Protein AF-A0A2X2TC55-F1 (afdb_monomer_lite)

Foldseek 3Di:
DVVLQVVCCVVLVWGKDKAAQPWDKDFDDPQLADDDPDPVNDCVGNVDPDGIDTDRHQEMEMETDADEPVSLVLCAPPHPCVVVVVCSVCVVPPDRHYYWYKYWYWCVPLDADDPPVDDPQRNHDPDDDPDTDIDIGIHDRDPPPDD

Radius of gyration: 19.9 Å; chains: 1; bounding box: 46×41×57 Å

InterPro domains:
  IPR010732 Type VI secretion, TssG-like [PF06996] (2-127)
  IPR010732 Type VI secretion, TssG-like [PTHR35564] (4-128)

Sequence (147 aa):
MVNLERWLSQRFGVAATIVPFTGGWRAVEKEEHCRLSNPNQTLATAPMIGSARLEVHSHFDVILGPMSPEISRQFTPSGKTREAVWSCIRDYVGPVVDFSVSLVISSANLAPRSLGMAALGLDLCLGHNNGSHLHQVRLPAPVLSSG

Organism: NCBI:txid158822

Structure (mmCIF, N/CA/C/O backbone):
data_AF-A0A2X2TC55-F1
#
_entry.id   AF-A0A2X2TC55-F1
#
loop_
_atom_site.group_PDB
_atom_site.id
_atom_site.type_symbol
_atom_site.label_atom_id
_atom_site.label_alt_id
_atom_site.label_comp_id
_atom_site.label_asym_id
_atom_site.label_entity_id
_atom_site.label_seq_id
_atom_site.pdbx_PDB_ins_code
_atom_site.Cartn_x
_atom_site.Cartn_y
_atom_site.Cartn_z
_atom_site.occupancy
_atom_site.B_iso_or_equiv
_atom_site.auth_seq_id
_atom_site.auth_comp_id
_atom_site.auth_asym_id
_atom_site.auth_atom_id
_atom_site.pdbx_PDB_model_num
ATOM 1 N N . MET A 1 1 ? -12.203 -2.183 -7.816 1.00 62.28 1 MET A N 1
ATOM 2 C CA . MET A 1 1 ? -12.275 -0.732 -8.111 1.00 62.28 1 MET A CA 1
ATOM 3 C C . MET A 1 1 ? -11.685 -0.476 -9.498 1.00 62.28 1 MET A C 1
ATOM 5 O O . MET A 1 1 ? -10.574 0.019 -9.613 1.00 62.28 1 MET A O 1
ATOM 9 N N . VAL A 1 2 ? -12.422 -0.809 -10.562 1.00 76.31 2 VAL A N 1
ATOM 10 C CA . VAL A 1 2 ? -11.880 -0.817 -11.941 1.00 76.31 2 VAL A CA 1
ATOM 11 C C . VAL A 1 2 ? -11.508 0.589 -12.443 1.00 76.31 2 VAL A C 1
ATOM 13 O O . VAL A 1 2 ? -10.619 0.746 -13.276 1.00 76.31 2 VAL A O 1
ATOM 16 N N . ASN A 1 3 ? -12.158 1.633 -11.918 1.00 90.94 3 ASN A N 1
ATOM 17 C CA . ASN A 1 3 ? -11.925 3.009 -12.361 1.00 90.94 3 ASN A CA 1
ATOM 18 C C . ASN A 1 3 ? -10.564 3.558 -11.911 1.00 90.94 3 ASN A C 1
ATOM 20 O O . ASN A 1 3 ? -9.863 4.150 -12.727 1.00 90.94 3 ASN A O 1
ATOM 24 N N . LEU A 1 4 ? -10.173 3.334 -10.650 1.00 91.94 4 LEU A N 1
ATOM 25 C CA . LEU A 1 4 ? -8.878 3.794 -10.139 1.00 91.94 4 LEU A CA 1
ATOM 26 C C . LEU A 1 4 ? -7.721 3.043 -10.816 1.00 91.94 4 LEU A C 1
ATOM 28 O O . LEU A 1 4 ? -6.758 3.674 -11.235 1.00 91.94 4 LEU A O 1
ATOM 32 N N . GLU A 1 5 ? -7.851 1.728 -11.015 1.00 94.56 5 GLU A N 1
ATOM 33 C CA . GLU A 1 5 ? -6.869 0.924 -11.764 1.00 94.56 5 GLU A CA 1
ATOM 34 C C . GLU A 1 5 ? -6.652 1.470 -13.177 1.00 94.56 5 GLU A C 1
ATOM 36 O O . GLU A 1 5 ? -5.526 1.784 -13.556 1.00 94.56 5 GLU A O 1
ATOM 41 N N . ARG A 1 6 ? -7.734 1.666 -13.945 1.00 94.06 6 ARG A N 1
ATOM 42 C CA . ARG A 1 6 ? -7.641 2.199 -15.313 1.00 94.06 6 ARG A CA 1
ATOM 43 C C . ARG A 1 6 ? -7.026 3.590 -15.349 1.00 94.06 6 ARG A C 1
ATOM 45 O O . ARG A 1 6 ? -6.189 3.853 -16.209 1.00 94.06 6 ARG A O 1
ATOM 52 N N . TRP A 1 7 ? -7.430 4.468 -14.436 1.00 94.00 7 TRP A N 1
ATOM 53 C CA . TRP A 1 7 ? -6.918 5.831 -14.384 1.00 94.00 7 TRP A CA 1
ATOM 54 C C . TRP A 1 7 ? -5.419 5.867 -14.073 1.00 94.00 7 TRP A C 1
ATOM 56 O O . TRP A 1 7 ? -4.663 6.519 -14.793 1.00 94.00 7 TRP A O 1
ATOM 66 N N . LEU A 1 8 ? -4.969 5.106 -13.069 1.00 93.88 8 LEU A N 1
ATOM 67 C CA . LEU A 1 8 ? -3.546 4.977 -12.748 1.00 93.88 8 LEU A CA 1
ATOM 68 C C . LEU A 1 8 ? -2.768 4.390 -13.928 1.00 93.88 8 LEU A C 1
ATOM 70 O O . LEU A 1 8 ? -1.711 4.911 -14.286 1.00 93.88 8 LEU A O 1
ATOM 74 N N . SER A 1 9 ? -3.312 3.361 -14.582 1.00 94.31 9 SER A N 1
ATOM 75 C CA . SER A 1 9 ? -2.658 2.758 -15.739 1.00 94.31 9 SER A CA 1
ATOM 76 C C . SER A 1 9 ? -2.499 3.711 -16.913 1.00 94.31 9 SER A C 1
ATOM 78 O O . SER A 1 9 ? -1.429 3.765 -17.515 1.00 94.31 9 SER A O 1
ATOM 80 N N . GLN A 1 10 ? -3.523 4.506 -17.215 1.00 93.44 10 GLN A N 1
ATOM 81 C CA . GLN A 1 10 ? -3.450 5.521 -18.265 1.00 93.44 10 GLN A CA 1
ATOM 82 C C . GLN A 1 10 ? -2.482 6.651 -17.904 1.00 93.44 10 GLN A C 1
ATOM 84 O O . GLN A 1 10 ? -1.741 7.126 -18.761 1.00 93.44 10 GLN A O 1
ATOM 89 N N . ARG A 1 11 ? -2.466 7.077 -16.637 1.00 92.00 11 ARG A N 1
ATOM 90 C CA . ARG A 1 11 ? -1.653 8.205 -16.173 1.00 92.00 11 ARG A CA 1
ATOM 91 C C . ARG A 1 11 ? -0.158 7.895 -16.149 1.00 92.00 11 ARG A C 1
ATOM 93 O O . ARG A 1 11 ? 0.636 8.774 -16.478 1.00 92.00 11 ARG A O 1
ATOM 100 N N . PHE A 1 12 ? 0.212 6.683 -15.741 1.00 90.81 12 PHE A N 1
ATOM 101 C CA . PHE A 1 12 ? 1.606 6.285 -15.523 1.00 90.81 12 PHE A CA 1
ATOM 102 C C . PHE A 1 12 ? 2.152 5.322 -16.585 1.00 90.81 12 PHE A C 1
ATOM 104 O O . PHE A 1 12 ? 3.331 4.983 -16.542 1.00 90.81 12 PHE A O 1
ATOM 111 N N . GLY A 1 13 ? 1.320 4.881 -17.535 1.00 91.75 13 GLY A N 1
ATOM 112 C CA . GLY A 1 13 ? 1.736 3.997 -18.628 1.00 91.75 13 GLY A CA 1
ATOM 113 C C . GLY A 1 13 ? 2.145 2.589 -18.179 1.00 91.75 13 GLY A C 1
ATOM 114 O O . GLY A 1 13 ? 2.833 1.892 -18.920 1.00 91.75 13 GLY A O 1
ATOM 115 N N . VAL A 1 14 ? 1.748 2.170 -16.973 1.00 93.31 14 VAL A N 1
ATOM 116 C CA . VAL A 1 14 ? 2.050 0.853 -16.390 1.00 93.31 14 VAL A CA 1
ATOM 117 C C . VAL A 1 14 ? 0.773 0.189 -15.887 1.00 93.31 14 VAL A C 1
ATOM 119 O O . VAL A 1 14 ? -0.156 0.866 -15.453 1.00 93.31 14 VAL A O 1
ATOM 122 N N .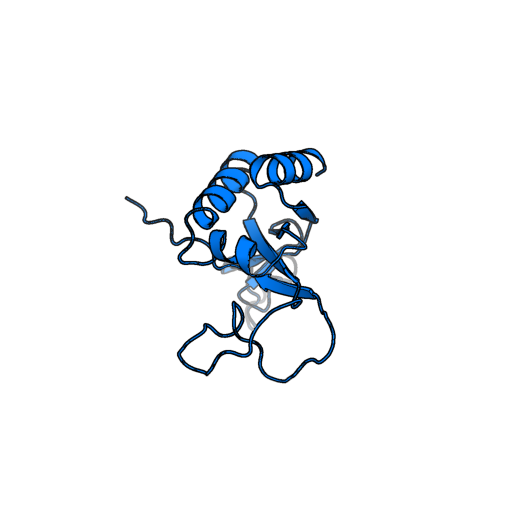 ALA A 1 15 ? 0.698 -1.140 -15.921 1.00 94.06 15 ALA A N 1
ATOM 123 C CA . ALA A 1 15 ? -0.452 -1.841 -15.355 1.00 94.06 15 ALA A CA 1
ATOM 124 C C . ALA A 1 15 ? -0.577 -1.538 -13.850 1.00 94.06 15 ALA A C 1
ATOM 126 O O . ALA A 1 15 ? 0.424 -1.473 -13.140 1.00 94.06 15 ALA A O 1
ATOM 127 N N . ALA A 1 16 ? -1.802 -1.303 -13.384 1.00 95.88 16 ALA A N 1
ATOM 128 C CA . ALA A 1 16 ? -2.115 -0.998 -11.997 1.00 95.88 16 ALA A CA 1
ATOM 129 C C . ALA A 1 16 ? -3.181 -1.978 -11.507 1.00 95.88 16 ALA A C 1
ATOM 131 O O . ALA A 1 16 ? -4.192 -2.185 -12.173 1.00 95.88 16 ALA A O 1
ATOM 132 N N . THR A 1 17 ? -2.941 -2.582 -10.349 1.00 96.25 17 THR A N 1
ATOM 133 C CA . THR A 1 17 ? -3.852 -3.525 -9.693 1.00 96.25 17 THR A CA 1
ATOM 134 C C . THR A 1 17 ? -4.108 -3.053 -8.272 1.00 96.25 17 THR A C 1
ATOM 136 O O . THR A 1 17 ? -3.169 -2.687 -7.566 1.00 96.25 17 THR A O 1
ATOM 139 N N . ILE A 1 18 ? -5.366 -3.063 -7.843 1.00 95.19 18 ILE A N 1
ATOM 140 C CA . ILE A 1 18 ? -5.760 -2.727 -6.478 1.00 95.19 18 ILE A CA 1
ATOM 141 C C . ILE A 1 18 ? -6.127 -4.007 -5.747 1.00 95.19 18 ILE A C 1
ATOM 143 O O . ILE A 1 18 ? -7.039 -4.729 -6.147 1.00 95.19 18 ILE A O 1
ATOM 147 N N . VAL A 1 19 ? -5.457 -4.247 -4.626 1.00 94.75 19 VAL A N 1
ATOM 148 C CA . VAL A 1 19 ? -5.796 -5.317 -3.693 1.00 94.75 19 VAL A CA 1
ATOM 149 C C . VAL A 1 19 ? -6.570 -4.689 -2.535 1.00 94.75 19 VAL A C 1
ATOM 151 O O . VAL A 1 19 ? -5.969 -4.013 -1.698 1.00 94.75 19 VAL A O 1
ATOM 154 N N . PRO A 1 20 ? -7.906 -4.830 -2.494 1.00 92.88 20 PRO A N 1
ATOM 155 C CA . PRO A 1 20 ? -8.703 -4.271 -1.414 1.00 92.88 20 PRO A CA 1
ATOM 156 C C . PRO A 1 20 ? -8.502 -5.066 -0.119 1.00 92.88 20 PRO A C 1
ATOM 158 O O . PRO A 1 20 ? -8.145 -6.242 -0.150 1.00 92.88 20 PRO A O 1
ATOM 161 N N . PHE A 1 21 ? -8.830 -4.434 1.008 1.00 89.81 21 PHE A N 1
ATOM 162 C CA . PHE A 1 21 ? -8.963 -5.091 2.310 1.00 89.81 21 PHE A CA 1
ATOM 163 C C . PHE A 1 21 ? -7.680 -5.750 2.836 1.00 89.81 21 PHE A C 1
ATOM 165 O O . PHE A 1 21 ? -7.722 -6.819 3.445 1.00 89.81 21 PHE A O 1
ATOM 172 N N . THR A 1 22 ? -6.530 -5.113 2.616 1.00 91.81 22 THR A N 1
ATOM 173 C CA . THR A 1 22 ? -5.228 -5.647 3.051 1.00 91.81 22 THR A CA 1
ATOM 174 C C . THR A 1 22 ? -4.977 -5.483 4.548 1.00 91.81 22 THR A C 1
ATOM 176 O O . THR A 1 22 ? -4.060 -6.099 5.087 1.00 91.81 22 THR A O 1
ATOM 179 N N . GLY A 1 23 ? -5.836 -4.730 5.239 1.00 89.94 23 GLY A N 1
ATOM 180 C CA . GLY A 1 23 ? -5.776 -4.536 6.679 1.00 89.94 23 GLY A CA 1
ATOM 181 C C . GLY A 1 23 ? -4.739 -3.496 7.101 1.00 89.94 23 GLY A C 1
ATOM 182 O O . GLY A 1 23 ? -3.580 -3.528 6.696 1.00 89.94 23 GLY A O 1
ATOM 183 N N . GLY A 1 24 ? -5.168 -2.563 7.944 1.00 89.00 24 GLY A N 1
ATOM 184 C CA . GLY A 1 24 ? -4.317 -1.540 8.546 1.00 89.00 24 GLY A CA 1
ATOM 185 C C . GLY A 1 24 ? -4.244 -1.723 10.054 1.00 89.00 24 GLY A C 1
ATOM 186 O O . GLY A 1 24 ? -5.251 -2.009 10.704 1.00 89.00 24 GLY A O 1
ATOM 187 N N . TRP A 1 25 ? -3.048 -1.563 10.617 1.00 90.44 25 TRP A N 1
ATOM 188 C CA . TRP A 1 25 ? -2.882 -1.511 12.065 1.00 90.44 25 TRP A CA 1
ATOM 189 C C . TRP A 1 25 ? -3.403 -0.176 12.588 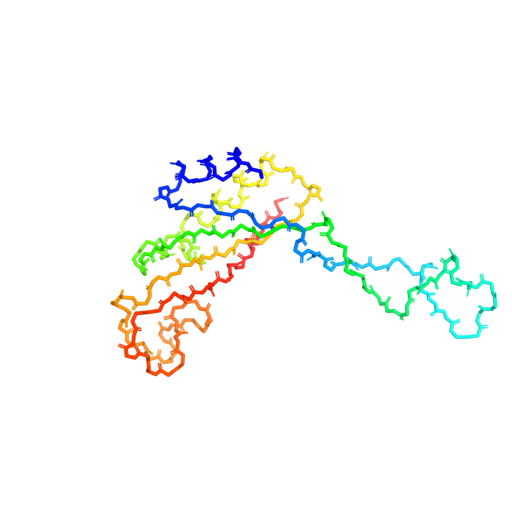1.00 90.44 25 TRP A C 1
ATOM 191 O O . TRP A 1 25 ? -2.967 0.888 12.143 1.00 90.44 25 TRP A O 1
ATOM 201 N N . ARG A 1 26 ? -4.328 -0.234 13.543 1.00 90.12 26 ARG A N 1
ATOM 202 C CA . ARG A 1 26 ? -4.879 0.927 14.240 1.00 90.12 26 ARG A CA 1
ATOM 203 C C . ARG A 1 26 ? -4.571 0.849 15.713 1.00 90.12 26 ARG A C 1
ATOM 205 O O . ARG A 1 26 ? -4.654 -0.230 16.296 1.00 90.12 26 ARG A O 1
ATOM 212 N N . ALA A 1 27 ? -4.224 1.993 16.289 1.00 91.88 27 ALA A N 1
ATOM 213 C CA . ALA A 1 27 ? -4.150 2.122 17.731 1.00 91.88 27 ALA A CA 1
ATOM 214 C C . ALA A 1 27 ? -5.541 1.886 18.325 1.00 91.88 27 ALA A C 1
ATOM 216 O O . ALA A 1 27 ? -6.550 2.266 17.732 1.00 91.88 27 ALA A O 1
ATOM 217 N N . VAL A 1 28 ? -5.566 1.221 19.468 1.00 91.94 28 VAL A N 1
ATOM 218 C CA . VAL A 1 28 ? -6.778 0.982 20.244 1.00 91.94 28 VAL A CA 1
ATOM 219 C C . VAL A 1 28 ? -6.844 2.024 21.355 1.00 91.94 28 VAL A C 1
ATOM 221 O O . VAL A 1 28 ? -5.813 2.370 21.942 1.00 91.94 28 VAL A O 1
ATOM 224 N N . GLU A 1 29 ? -8.042 2.534 21.633 1.00 90.06 29 GLU A N 1
ATOM 225 C CA . GLU A 1 29 ? -8.236 3.496 22.714 1.00 90.06 29 GLU A CA 1
ATOM 226 C C . GLU A 1 29 ? -8.033 2.828 24.078 1.00 90.06 29 GLU A C 1
ATOM 228 O O . GLU A 1 29 ? -8.298 1.639 24.282 1.00 90.06 29 GLU A O 1
ATOM 233 N N . LYS A 1 30 ? -7.549 3.592 25.060 1.00 87.50 30 LYS A N 1
ATOM 234 C CA . LYS A 1 30 ? -7.158 3.028 26.365 1.00 87.50 30 LYS A CA 1
ATOM 235 C C . LYS A 1 30 ? -8.327 2.395 27.115 1.00 87.50 30 LYS A C 1
ATOM 237 O O . LYS A 1 30 ? -8.105 1.520 27.955 1.00 87.50 30 LYS A O 1
ATOM 242 N N . GLU A 1 31 ? -9.537 2.855 26.841 1.00 87.12 31 GLU A N 1
ATOM 243 C CA . GLU A 1 31 ? -10.792 2.398 27.425 1.00 87.12 31 GLU A CA 1
ATOM 244 C C . GLU A 1 31 ? -11.155 0.989 26.937 1.00 87.12 31 GLU A C 1
ATOM 246 O O . GLU A 1 31 ? -11.724 0.208 27.701 1.00 87.12 31 GLU A O 1
ATOM 251 N N . GLU A 1 32 ? -10.744 0.641 25.715 1.00 87.12 32 GLU A N 1
ATOM 252 C CA . GLU A 1 32 ? -10.979 -0.662 25.086 1.00 87.12 32 GLU A CA 1
ATOM 253 C C . GLU A 1 32 ? -9.932 -1.718 25.498 1.00 87.12 32 GLU A C 1
ATOM 255 O O . GLU A 1 32 ? -10.074 -2.901 25.171 1.00 87.12 32 GLU A O 1
ATOM 260 N N . HIS A 1 33 ? -8.886 -1.318 26.235 1.00 89.56 33 HIS A N 1
ATOM 261 C CA . HIS A 1 33 ? -7.859 -2.228 26.741 1.00 89.56 33 HIS A CA 1
ATOM 262 C C . HIS A 1 33 ? -8.351 -3.039 27.944 1.00 89.56 33 HIS A C 1
ATOM 264 O O . HIS A 1 33 ? -8.678 -2.490 29.002 1.00 89.56 33 HIS A O 1
ATOM 270 N N . CYS A 1 34 ? -8.299 -4.361 27.814 1.00 86.88 34 CYS A N 1
ATOM 271 C CA . CYS A 1 34 ? -8.542 -5.307 28.891 1.00 86.88 34 CYS A CA 1
ATOM 272 C C . CYS A 1 34 ? -7.468 -5.155 29.976 1.00 86.88 34 CYS A C 1
ATOM 274 O O . CYS A 1 34 ? -6.269 -5.253 29.700 1.00 86.88 34 CYS A O 1
ATOM 276 N N . ARG A 1 35 ? -7.880 -4.971 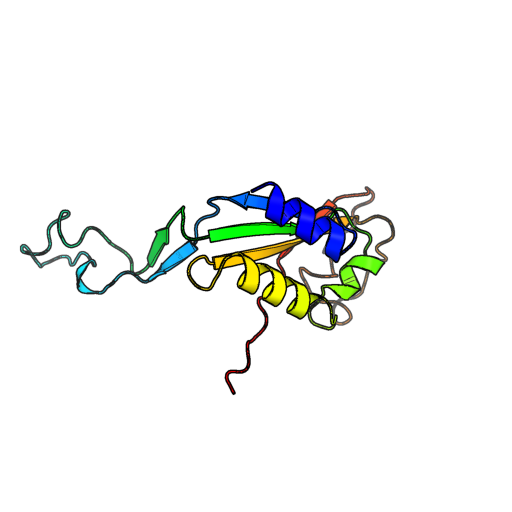31.236 1.00 83.56 35 ARG A N 1
ATOM 277 C CA . ARG A 1 35 ? -6.967 -4.949 32.386 1.00 83.56 35 ARG A CA 1
ATOM 278 C C . ARG A 1 35 ? -7.285 -6.081 33.342 1.00 83.56 35 ARG A C 1
ATOM 280 O O . ARG A 1 35 ? -8.361 -6.137 33.935 1.00 83.56 35 ARG A O 1
ATOM 287 N N . LEU A 1 36 ? -6.301 -6.951 33.545 1.00 78.62 36 LEU A N 1
ATOM 288 C CA . LEU A 1 36 ? -6.355 -7.943 34.609 1.00 78.62 36 LEU A CA 1
ATOM 289 C C . LEU A 1 36 ? -6.451 -7.191 35.945 1.00 78.62 36 LEU A C 1
ATOM 291 O O . LEU A 1 36 ? -5.634 -6.302 36.172 1.00 78.62 36 LEU A O 1
ATOM 295 N N . SER A 1 37 ? -7.433 -7.529 36.789 1.00 82.56 37 SER A N 1
ATOM 296 C CA . SER A 1 37 ? -7.850 -6.850 38.043 1.00 82.56 37 SER A CA 1
ATOM 297 C C . SER A 1 37 ? -9.003 -5.838 37.963 1.00 82.56 37 SER A C 1
ATOM 299 O O . SER A 1 37 ? -9.456 -5.396 39.017 1.00 82.56 37 SER A O 1
ATOM 301 N N . ASN A 1 38 ? -9.548 -5.516 36.781 1.00 82.81 38 ASN A N 1
ATOM 302 C CA . ASN A 1 38 ? -10.710 -4.623 36.679 1.00 82.81 38 ASN A CA 1
ATOM 303 C C . ASN A 1 38 ? -12.003 -5.379 36.300 1.00 82.81 38 ASN A C 1
ATOM 305 O O . ASN A 1 38 ? -12.236 -5.614 35.116 1.00 82.81 38 ASN A O 1
ATOM 309 N N . PRO A 1 39 ? -12.882 -5.722 37.262 1.00 80.94 39 PRO A N 1
ATOM 310 C CA . PRO A 1 39 ? -14.108 -6.477 36.981 1.00 80.94 39 PRO A CA 1
ATOM 311 C C . PRO A 1 39 ? -15.142 -5.702 36.146 1.00 80.94 39 PRO A C 1
ATOM 313 O O . PRO A 1 39 ? -16.021 -6.319 35.551 1.00 80.94 39 PRO A O 1
ATOM 316 N N . ASN A 1 40 ? -15.033 -4.370 36.060 1.00 83.44 40 ASN A N 1
ATOM 317 C CA . ASN A 1 40 ? -15.928 -3.539 35.245 1.00 83.44 40 ASN A CA 1
ATOM 318 C C . ASN A 1 40 ? -15.521 -3.506 33.760 1.00 83.44 40 ASN A C 1
ATOM 320 O O . ASN A 1 40 ? -16.296 -3.067 32.910 1.00 83.44 40 ASN A O 1
ATOM 324 N N . GLN A 1 41 ? -14.308 -3.961 33.432 1.00 83.56 41 GLN A N 1
ATOM 325 C CA . GLN A 1 41 ? -13.827 -4.100 32.060 1.00 83.56 41 GLN A CA 1
ATOM 326 C C . GLN A 1 41 ? -14.099 -5.522 31.580 1.00 83.56 41 GLN A C 1
ATOM 328 O O . GLN A 1 41 ? -13.291 -6.434 31.736 1.00 83.56 41 GLN A O 1
ATOM 333 N N . THR A 1 42 ? -15.295 -5.703 31.027 1.00 8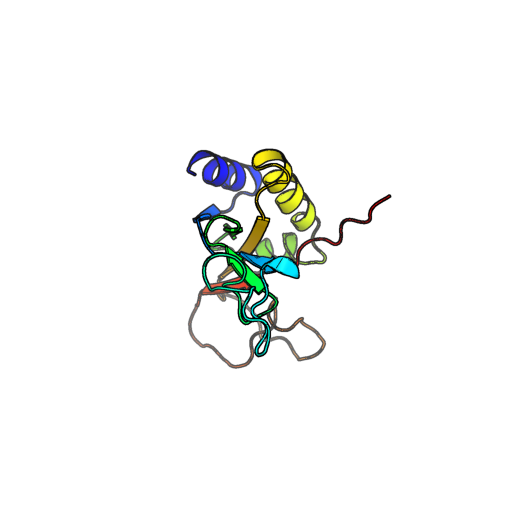5.19 42 THR A N 1
ATOM 334 C CA . THR A 1 42 ? -15.734 -6.977 30.455 1.00 85.19 42 THR A CA 1
ATOM 335 C C . THR A 1 42 ? -15.311 -7.073 28.992 1.00 85.19 42 THR A C 1
ATOM 337 O O . THR A 1 42 ? -14.995 -6.066 28.363 1.00 85.19 42 THR A O 1
ATOM 340 N N . LEU A 1 43 ? -15.400 -8.265 28.399 1.00 85.69 43 LEU A N 1
ATOM 341 C CA . LEU A 1 43 ? -15.171 -8.440 26.960 1.00 85.69 43 LEU A CA 1
ATOM 342 C C . LEU A 1 43 ? -16.126 -7.609 26.083 1.00 85.69 43 LEU A C 1
ATOM 344 O O . LEU A 1 43 ? -15.817 -7.369 24.923 1.00 85.69 43 LEU A O 1
ATOM 348 N N . ALA A 1 44 ? -17.267 -7.157 26.611 1.00 87.12 44 ALA A N 1
ATOM 349 C CA . ALA A 1 44 ? -18.180 -6.290 25.870 1.00 87.12 44 ALA A CA 1
ATOM 350 C C . ALA A 1 44 ? -17.682 -4.837 25.769 1.00 87.12 44 ALA A C 1
ATOM 352 O O . ALA A 1 44 ? -18.072 -4.130 24.847 1.00 87.12 44 ALA A O 1
ATOM 353 N N . THR A 1 45 ? -16.851 -4.384 26.713 1.00 86.62 45 THR A N 1
ATOM 354 C CA . THR A 1 45 ? -16.416 -2.980 26.819 1.00 86.62 45 THR A CA 1
ATOM 355 C C . THR A 1 45 ? -14.921 -2.790 26.592 1.00 86.62 45 THR A C 1
ATOM 357 O O . THR A 1 45 ? -14.516 -1.756 26.077 1.00 86.62 45 THR A O 1
ATOM 360 N N . ALA A 1 46 ? -14.103 -3.781 26.945 1.00 87.31 46 ALA A N 1
ATOM 361 C CA . ALA A 1 46 ? -12.653 -3.741 26.819 1.00 87.31 46 ALA A CA 1
ATOM 362 C C . ALA A 1 46 ? -12.101 -5.079 26.284 1.00 87.31 46 ALA A C 1
ATOM 364 O O . ALA A 1 46 ? -11.433 -5.813 27.016 1.00 87.31 46 ALA A O 1
ATOM 365 N N . PRO A 1 47 ? -12.411 -5.448 25.025 1.00 88.12 47 PR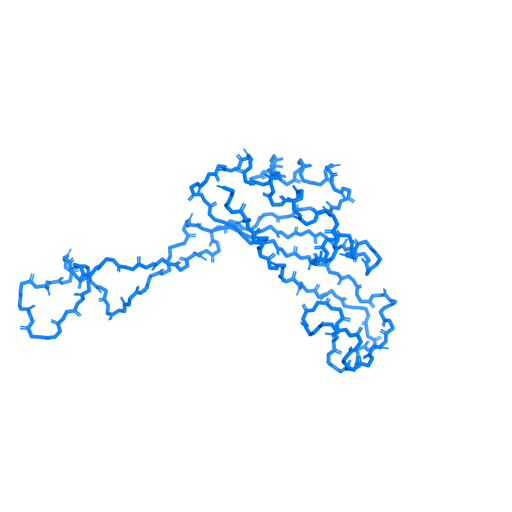O A N 1
ATOM 366 C CA . PRO A 1 47 ? -12.036 -6.747 24.463 1.00 88.12 47 PRO A CA 1
ATOM 367 C C . PRO A 1 47 ? -10.548 -6.864 24.105 1.00 88.12 47 PRO A C 1
ATOM 369 O O . PRO A 1 47 ? -10.071 -7.965 23.827 1.00 88.12 47 PRO A O 1
ATOM 372 N N . MET A 1 48 ? -9.808 -5.754 24.052 1.00 91.19 48 MET A N 1
ATOM 373 C CA . MET A 1 48 ? -8.478 -5.734 23.449 1.00 91.19 48 MET A CA 1
ATOM 374 C C . MET A 1 48 ? -7.385 -6.030 24.473 1.00 91.19 48 MET A C 1
ATOM 376 O O . MET A 1 48 ? -7.200 -5.300 25.439 1.00 91.19 48 MET A O 1
ATOM 380 N N . ILE A 1 49 ? -6.609 -7.088 24.239 1.00 88.62 49 ILE A N 1
ATOM 381 C CA . ILE A 1 49 ? -5.439 -7.423 25.071 1.00 88.62 49 ILE A CA 1
ATOM 382 C C . ILE A 1 49 ? -4.246 -6.504 24.747 1.00 88.62 49 ILE A C 1
ATOM 384 O O . ILE A 1 49 ? -3.442 -6.195 25.623 1.00 88.62 49 ILE A O 1
ATOM 388 N N . GLY A 1 50 ? -4.117 -6.082 23.485 1.00 88.69 50 GLY A N 1
ATOM 389 C CA . GLY A 1 50 ? -3.006 -5.268 22.987 1.00 88.69 50 GLY A CA 1
ATOM 390 C C . GLY A 1 50 ? -3.401 -3.833 22.639 1.00 88.69 50 GLY A C 1
ATOM 391 O O . GLY A 1 50 ? -4.578 -3.492 22.597 1.00 88.69 50 GLY A O 1
ATOM 392 N N . SER A 1 51 ? -2.391 -3.015 22.333 1.00 90.38 51 SER A N 1
ATOM 393 C CA . SER A 1 51 ? -2.539 -1.592 21.989 1.00 90.38 51 SER A CA 1
ATOM 394 C C . SER A 1 51 ? -2.873 -1.313 20.522 1.00 90.38 51 SER A C 1
ATOM 396 O O . SER A 1 51 ? -2.994 -0.152 20.129 1.00 90.38 51 SER A O 1
ATOM 398 N N . ALA A 1 52 ? -2.984 -2.355 19.697 1.00 92.31 52 ALA A N 1
ATOM 399 C CA . ALA A 1 52 ? -3.298 -2.220 18.286 1.00 92.31 52 ALA A CA 1
ATOM 400 C C . ALA A 1 52 ? -4.226 -3.336 17.803 1.00 92.31 52 ALA A C 1
ATOM 402 O O . ALA A 1 52 ? -4.136 -4.480 18.254 1.00 92.31 52 ALA A O 1
ATOM 403 N N . ARG A 1 53 ? -5.089 -3.000 16.844 1.00 91.56 53 ARG A N 1
ATOM 404 C CA . ARG A 1 53 ? -5.967 -3.935 16.139 1.00 91.56 53 ARG A CA 1
ATOM 405 C C . ARG A 1 53 ? -5.728 -3.870 14.638 1.00 91.56 53 ARG A C 1
ATOM 407 O O . ARG A 1 53 ? -5.368 -2.820 14.109 1.00 91.56 53 ARG A O 1
ATOM 414 N N . LEU A 1 54 ? -5.951 -4.989 13.958 1.00 91.31 54 LEU A N 1
ATOM 415 C CA . LEU A 1 54 ? -5.959 -5.031 12.502 1.00 91.31 54 LEU A CA 1
ATOM 416 C C . LEU A 1 54 ? -7.376 -4.734 12.006 1.00 91.31 54 LEU A C 1
ATOM 418 O O . LEU A 1 54 ? -8.295 -5.522 12.219 1.00 91.31 54 LEU A O 1
ATOM 422 N N . GLU A 1 55 ? -7.554 -3.607 11.329 1.00 91.69 55 GLU A N 1
ATOM 423 C CA . GLU A 1 55 ? -8.816 -3.254 10.685 1.00 91.69 55 GLU A CA 1
ATOM 424 C C . GLU A 1 55 ? -8.767 -3.613 9.205 1.00 91.69 55 GLU A C 1
ATOM 426 O O . GLU A 1 55 ? -8.140 -2.911 8.411 1.00 91.69 55 GLU A O 1
ATOM 431 N N . VAL A 1 56 ? -9.467 -4.683 8.824 1.00 89.00 56 VAL A N 1
ATOM 432 C CA . VAL A 1 56 ? -9.467 -5.236 7.458 1.00 89.00 56 VAL A CA 1
ATOM 433 C C . VAL A 1 56 ? -9.851 -4.190 6.404 1.00 89.00 56 VAL A C 1
ATOM 435 O O . VAL A 1 56 ? -9.202 -4.093 5.368 1.00 89.00 56 VAL A O 1
ATOM 438 N N . HIS A 1 57 ? -10.850 -3.349 6.680 1.00 87.44 57 HIS A N 1
ATOM 439 C CA . HIS A 1 57 ? -11.356 -2.357 5.721 1.00 87.44 57 HIS A CA 1
ATOM 440 C C . HIS A 1 57 ? -10.582 -1.036 5.680 1.00 87.44 57 HIS A C 1
ATOM 442 O O . HIS A 1 57 ? -10.895 -0.174 4.864 1.00 87.44 57 HIS A O 1
ATOM 448 N N . SER A 1 58 ? -9.581 -0.866 6.541 1.00 88.81 58 SER A N 1
ATOM 449 C CA . SER A 1 58 ? -8.886 0.416 6.691 1.00 88.81 58 SER A CA 1
ATOM 450 C C . SER A 1 58 ? -7.784 0.657 5.654 1.00 88.81 58 SER A C 1
ATOM 452 O O . SER A 1 58 ? -7.282 1.779 5.556 1.00 88.81 58 SER A O 1
ATOM 454 N N . HIS A 1 59 ? -7.403 -0.380 4.895 1.00 93.69 59 HIS A N 1
ATOM 455 C CA . HIS A 1 59 ? -6.245 -0.349 4.006 1.00 93.69 59 HIS A CA 1
ATOM 456 C C . HIS A 1 59 ? -6.470 -1.110 2.696 1.00 93.69 59 HIS A C 1
ATOM 458 O O . HIS A 1 59 ? -7.165 -2.132 2.659 1.00 93.69 59 HIS A O 1
ATOM 464 N N . PHE A 1 60 ? -5.841 -0.625 1.628 1.00 94.38 60 PHE A N 1
ATOM 465 C CA . PHE A 1 60 ? -5.692 -1.346 0.365 1.00 94.38 60 PHE A CA 1
ATOM 466 C C . PHE A 1 60 ? -4.286 -1.161 -0.211 1.00 94.38 60 PHE A C 1
ATOM 468 O O . PHE A 1 60 ? -3.627 -0.144 0.015 1.00 94.38 60 PHE A O 1
ATOM 475 N N . ASP A 1 61 ? -3.841 -2.123 -1.011 1.00 94.88 61 ASP A N 1
ATOM 476 C CA . ASP A 1 61 ? -2.546 -2.053 -1.681 1.00 94.88 61 ASP A CA 1
ATOM 477 C C . ASP A 1 61 ? -2.736 -1.707 -3.160 1.00 94.88 61 ASP A C 1
ATOM 479 O O . ASP A 1 61 ? -3.595 -2.260 -3.847 1.00 94.88 61 ASP A O 1
ATOM 483 N N . VAL A 1 62 ? -1.900 -0.804 -3.664 1.00 95.56 62 VAL A N 1
ATOM 484 C CA . VAL A 1 62 ? -1.777 -0.481 -5.087 1.00 95.56 62 VAL A CA 1
ATOM 485 C C . VAL A 1 62 ? -0.497 -1.107 -5.608 1.00 95.56 62 VAL A C 1
ATOM 487 O O . VAL A 1 62 ? 0.595 -0.799 -5.136 1.00 95.56 62 VAL A O 1
ATOM 490 N N . ILE A 1 63 ? -0.626 -1.974 -6.602 1.00 96.38 63 ILE A N 1
ATOM 491 C CA . ILE A 1 63 ? 0.485 -2.673 -7.239 1.00 96.38 63 ILE A CA 1
ATOM 492 C C . ILE A 1 63 ? 0.648 -2.118 -8.654 1.00 96.38 63 ILE A C 1
ATOM 494 O O . ILE A 1 63 ? -0.276 -2.203 -9.460 1.00 96.38 63 ILE A O 1
ATOM 498 N N . LEU A 1 64 ? 1.817 -1.552 -8.959 1.00 95.06 64 LEU A N 1
ATOM 499 C CA . LEU A 1 64 ? 2.164 -1.014 -10.276 1.00 95.06 64 LEU A CA 1
ATOM 500 C C . LEU A 1 64 ? 3.185 -1.922 -10.969 1.00 95.06 64 LEU A C 1
ATOM 502 O O . LEU A 1 64 ? 4.210 -2.253 -10.381 1.00 95.06 64 LEU A O 1
ATOM 506 N N . GLY A 1 65 ? 2.955 -2.283 -12.228 1.00 92.25 65 GLY A N 1
ATOM 507 C CA . GLY A 1 65 ? 3.825 -3.162 -13.014 1.00 92.25 65 GLY A CA 1
ATOM 508 C C . GLY A 1 65 ? 3.102 -4.416 -13.525 1.00 92.25 65 GLY A C 1
ATOM 509 O O . GLY A 1 65 ? 1.888 -4.530 -13.366 1.00 92.25 65 GLY A O 1
ATOM 510 N N . PRO A 1 66 ? 3.817 -5.364 -14.155 1.00 91.75 66 PRO A N 1
ATOM 511 C CA . PRO A 1 66 ? 5.276 -5.486 -14.211 1.00 91.75 66 PRO A CA 1
ATOM 512 C C . PRO A 1 66 ? 5.957 -4.408 -15.071 1.00 91.75 66 PRO A C 1
ATOM 514 O O . PRO A 1 66 ? 5.433 -4.012 -16.108 1.00 91.75 66 PRO A O 1
ATOM 517 N N . MET A 1 67 ? 7.133 -3.935 -14.647 1.00 91.00 67 MET A N 1
ATOM 518 C CA . MET A 1 67 ? 7.931 -2.930 -15.371 1.00 91.00 67 MET A CA 1
ATOM 519 C C . MET A 1 67 ? 9.429 -3.262 -15.380 1.00 91.00 67 MET A C 1
ATOM 521 O O . MET A 1 67 ? 9.890 -4.098 -14.601 1.00 91.00 67 MET A O 1
ATOM 525 N N . SER A 1 68 ? 10.199 -2.606 -16.254 1.00 87.31 68 SER A N 1
ATOM 526 C CA . SER A 1 68 ? 11.658 -2.756 -16.276 1.00 87.31 68 SER A CA 1
ATOM 527 C C . SER A 1 68 ? 12.337 -1.973 -15.139 1.00 87.31 68 SER A C 1
ATOM 529 O O . SER A 1 68 ? 11.760 -1.005 -14.623 1.00 87.31 68 SER A O 1
ATOM 531 N N . PRO A 1 69 ? 13.582 -2.328 -14.770 1.00 83.31 69 PRO A N 1
ATOM 532 C CA . PRO A 1 69 ? 14.374 -1.575 -13.794 1.00 83.31 69 PRO A CA 1
ATOM 533 C C . PRO A 1 69 ? 14.600 -0.104 -14.181 1.00 83.31 69 PRO A C 1
ATOM 535 O O . PRO A 1 69 ? 14.818 0.750 -13.327 1.00 83.31 69 PRO A O 1
ATOM 538 N N . GLU A 1 70 ? 14.566 0.221 -15.472 1.00 84.56 70 GLU A N 1
ATOM 539 C CA . GLU A 1 70 ? 14.705 1.585 -15.995 1.00 84.56 70 GLU A CA 1
ATOM 540 C C . GLU A 1 70 ? 13.484 2.432 -15.656 1.00 84.56 70 GLU A C 1
ATOM 542 O O . GLU A 1 70 ? 13.627 3.577 -15.229 1.00 84.56 70 GLU A O 1
ATOM 547 N N . ILE A 1 71 ? 12.292 1.861 -15.838 1.00 86.50 71 ILE A N 1
ATOM 548 C CA . ILE A 1 71 ? 11.023 2.534 -15.563 1.00 86.50 71 ILE A CA 1
ATOM 549 C C . ILE A 1 71 ? 10.836 2.679 -14.051 1.00 86.50 71 ILE A C 1
ATOM 551 O O . ILE A 1 71 ? 10.444 3.749 -13.583 1.00 86.50 71 ILE A O 1
ATOM 555 N N . SER A 1 72 ? 11.193 1.651 -13.271 1.00 86.94 72 SER A N 1
ATOM 556 C CA . SER A 1 72 ? 11.022 1.676 -11.814 1.00 86.94 72 SER A CA 1
ATOM 557 C C . SER A 1 72 ? 11.803 2.809 -11.142 1.00 86.94 72 SER A C 1
ATOM 559 O O . SER A 1 72 ? 11.310 3.385 -10.172 1.00 86.94 72 SER A O 1
ATOM 561 N N . ARG A 1 73 ? 12.953 3.227 -11.702 1.00 84.50 73 ARG A N 1
ATOM 562 C CA . ARG A 1 73 ? 13.751 4.378 -11.226 1.00 84.50 73 ARG A CA 1
ATOM 563 C C . ARG A 1 73 ? 12.979 5.700 -11.166 1.00 84.50 73 ARG A C 1
ATOM 565 O O . ARG A 1 73 ? 13.384 6.591 -10.430 1.00 84.50 73 ARG A O 1
ATOM 572 N N . GLN A 1 74 ? 11.879 5.854 -11.900 1.00 85.31 74 GLN A N 1
ATOM 573 C CA . GLN A 1 74 ? 11.052 7.067 -11.835 1.00 85.31 74 GLN A CA 1
ATOM 574 C C . GLN A 1 74 ? 10.167 7.112 -10.578 1.00 85.31 74 GLN A C 1
ATOM 576 O O . GLN A 1 74 ? 9.766 8.191 -10.139 1.00 85.31 74 GLN A O 1
ATOM 581 N N . PHE A 1 75 ? 9.885 5.944 -9.997 1.00 84.44 75 PHE A N 1
ATOM 582 C CA . PHE A 1 75 ? 9.018 5.749 -8.836 1.00 84.44 75 PHE A CA 1
ATOM 583 C C . PHE A 1 75 ? 9.800 5.562 -7.526 1.00 84.44 75 PHE A C 1
ATOM 585 O O . PHE A 1 75 ? 9.200 5.510 -6.452 1.00 84.44 75 PHE A O 1
ATOM 592 N N . THR A 1 76 ? 11.130 5.450 -7.593 1.00 80.31 76 THR A N 1
ATOM 593 C CA . THR A 1 76 ? 11.997 5.317 -6.414 1.00 80.31 76 THR A CA 1
ATOM 594 C C . THR A 1 76 ? 11.998 6.597 -5.566 1.00 80.31 76 THR A C 1
ATOM 596 O O . THR A 1 76 ? 11.524 7.643 -6.015 1.00 80.31 76 THR A O 1
ATOM 599 N N . PRO A 1 77 ? 12.544 6.563 -4.333 1.00 71.94 77 PRO A N 1
ATOM 600 C CA . PRO A 1 77 ? 12.622 7.735 -3.460 1.00 71.94 77 PRO A CA 1
ATOM 601 C C . PRO A 1 77 ? 13.204 9.000 -4.110 1.00 71.94 77 PRO A C 1
ATOM 603 O O . PRO A 1 77 ? 12.706 10.090 -3.838 1.00 71.94 77 PRO A O 1
ATOM 606 N N . SER A 1 78 ? 14.189 8.852 -5.003 1.00 72.56 78 SER A N 1
ATOM 607 C CA . SER A 1 78 ? 14.815 9.948 -5.763 1.00 72.56 78 SER A CA 1
ATOM 608 C C . SER A 1 78 ? 14.035 10.378 -7.016 1.00 72.56 78 SER A C 1
ATOM 610 O O . SER A 1 78 ? 14.394 11.364 -7.658 1.00 72.56 78 SER A O 1
ATOM 612 N N . GLY A 1 79 ? 13.010 9.622 -7.409 1.00 72.75 79 GLY A N 1
ATOM 613 C CA . GLY A 1 79 ? 12.211 9.854 -8.605 1.00 72.75 79 GLY A CA 1
ATOM 614 C C . GLY A 1 79 ? 11.050 10.824 -8.370 1.00 72.75 79 GLY A C 1
ATOM 615 O O . GLY A 1 79 ? 10.391 10.802 -7.332 1.00 72.75 79 GLY A O 1
ATOM 616 N N . LYS A 1 80 ? 10.763 11.663 -9.373 1.00 75.62 80 LYS A N 1
ATOM 617 C CA . LYS A 1 80 ? 9.702 12.689 -9.319 1.00 75.62 80 LYS A CA 1
ATOM 618 C C . LYS A 1 80 ? 8.282 12.106 -9.345 1.00 75.62 80 LYS A C 1
ATOM 620 O O . LYS A 1 80 ? 7.335 12.772 -8.941 1.00 75.62 80 LYS A O 1
ATOM 625 N N . THR A 1 81 ? 8.114 10.873 -9.823 1.00 83.00 81 THR A N 1
ATOM 626 C CA . THR A 1 81 ? 6.790 10.270 -10.047 1.00 83.00 81 THR A CA 1
ATOM 627 C C . THR A 1 81 ? 6.175 9.729 -8.755 1.00 83.00 81 THR A C 1
ATOM 629 O O . THR A 1 81 ? 4.956 9.614 -8.660 1.00 83.00 81 THR A O 1
ATOM 632 N N . ARG A 1 82 ? 6.989 9.448 -7.729 1.00 86.69 82 ARG A N 1
ATOM 633 C CA . ARG A 1 82 ? 6.531 8.891 -6.447 1.00 86.69 82 ARG A CA 1
ATOM 634 C C . ARG A 1 82 ? 5.494 9.780 -5.759 1.00 86.69 82 ARG A C 1
ATOM 636 O O . ARG A 1 82 ? 4.419 9.310 -5.407 1.00 86.69 82 ARG A O 1
ATOM 643 N N . GLU A 1 83 ? 5.783 11.067 -5.606 1.00 87.62 83 GLU A N 1
ATOM 644 C CA . GLU A 1 83 ? 4.856 12.015 -4.972 1.00 87.62 83 GLU A CA 1
ATOM 645 C C . GLU A 1 83 ? 3.578 12.188 -5.793 1.00 87.62 83 GLU A C 1
ATOM 647 O O . GLU A 1 83 ? 2.482 12.190 -5.235 1.00 87.62 83 GLU A O 1
ATOM 652 N N . ALA A 1 84 ? 3.707 12.227 -7.123 1.00 89.75 84 ALA A N 1
ATOM 653 C CA . ALA A 1 84 ? 2.564 12.310 -8.022 1.00 89.75 84 ALA A CA 1
ATOM 654 C C . ALA A 1 84 ? 1.625 11.104 -7.876 1.00 89.75 84 ALA A C 1
ATOM 656 O O . ALA A 1 84 ? 0.414 11.296 -7.837 1.00 89.75 84 ALA A O 1
ATOM 657 N N . VAL A 1 85 ? 2.155 9.879 -7.751 1.00 91.25 85 VAL A N 1
ATOM 658 C CA . VAL A 1 85 ? 1.344 8.672 -7.508 1.00 91.25 85 VAL A CA 1
ATOM 659 C C . VAL A 1 85 ? 0.569 8.795 -6.199 1.00 91.25 85 VAL A C 1
ATOM 661 O O . VAL A 1 85 ? -0.640 8.575 -6.185 1.00 91.25 85 VAL A O 1
ATOM 664 N N . TRP A 1 86 ? 1.238 9.186 -5.112 1.00 91.81 86 TRP A N 1
ATOM 665 C CA . TRP A 1 86 ? 0.587 9.326 -3.809 1.00 91.81 86 TRP A CA 1
ATOM 666 C C . TRP A 1 86 ? -0.486 10.408 -3.798 1.00 91.81 86 TRP A C 1
ATOM 668 O O . TRP A 1 86 ? -1.588 10.138 -3.324 1.00 91.81 86 TRP A O 1
ATOM 678 N N . SER A 1 87 ? -0.191 11.592 -4.344 1.00 90.56 87 SER A N 1
ATOM 679 C CA . SER A 1 87 ? -1.170 12.677 -4.462 1.00 90.56 87 SER A CA 1
ATOM 680 C C . SER A 1 87 ? -2.368 12.220 -5.281 1.00 90.56 87 SER A C 1
ATOM 682 O O . SER A 1 87 ? -3.485 12.273 -4.793 1.00 90.56 87 SER A O 1
ATOM 684 N N . CYS A 1 88 ? -2.135 11.644 -6.465 1.00 91.50 88 CYS A N 1
ATOM 685 C CA . CYS A 1 88 ? -3.196 11.164 -7.348 1.00 91.50 88 CYS A CA 1
ATOM 686 C C . CYS A 1 88 ? -4.139 10.175 -6.648 1.00 91.50 88 CYS A C 1
ATOM 688 O O . CYS A 1 88 ? -5.359 10.293 -6.752 1.00 91.50 88 CYS A O 1
ATOM 690 N N . ILE A 1 89 ? -3.588 9.194 -5.928 1.00 92.69 89 ILE A N 1
ATOM 691 C CA . ILE A 1 89 ? -4.407 8.216 -5.207 1.00 92.69 89 ILE A CA 1
ATOM 692 C C . ILE A 1 89 ? -5.144 8.898 -4.050 1.00 92.69 89 ILE A C 1
ATOM 694 O O . ILE A 1 89 ? -6.337 8.659 -3.888 1.00 92.69 89 ILE A O 1
ATOM 698 N N . ARG A 1 90 ? -4.469 9.756 -3.270 1.00 91.88 90 ARG A N 1
ATOM 699 C CA . ARG A 1 90 ? -5.065 10.465 -2.124 1.00 91.88 90 ARG A CA 1
ATOM 700 C C . ARG A 1 90 ? -6.194 11.406 -2.555 1.00 91.88 90 ARG A C 1
ATOM 702 O O . ARG A 1 90 ? -7.228 11.423 -1.897 1.00 91.88 90 ARG A O 1
ATOM 709 N N . ASP A 1 91 ? -6.040 12.097 -3.679 1.00 91.19 91 ASP A N 1
ATOM 710 C CA . ASP A 1 91 ? -7.063 12.968 -4.265 1.00 91.19 91 ASP A CA 1
ATOM 711 C C . ASP A 1 91 ? -8.301 12.167 -4.702 1.00 91.19 91 ASP A C 1
ATOM 713 O O . ASP A 1 91 ? -9.427 12.642 -4.581 1.00 91.19 91 ASP A O 1
ATOM 717 N N . TYR A 1 92 ? -8.108 10.928 -5.171 1.00 90.94 92 TYR A N 1
ATOM 718 C CA . TYR A 1 92 ? -9.203 10.055 -5.598 1.00 90.94 92 TYR A CA 1
ATOM 719 C C . TYR A 1 92 ? -9.940 9.384 -4.428 1.00 90.94 92 TYR A C 1
ATOM 721 O O . TYR A 1 92 ? -11.168 9.316 -4.435 1.00 90.94 92 TYR A O 1
ATOM 729 N N . VAL A 1 93 ? -9.213 8.838 -3.444 1.00 89.88 93 VAL A N 1
ATOM 730 C CA . VAL A 1 93 ? -9.809 8.057 -2.334 1.00 89.88 93 VAL A CA 1
ATOM 731 C C . VAL A 1 93 ? -10.152 8.897 -1.104 1.00 89.88 93 VAL A C 1
ATOM 733 O O . VAL A 1 93 ? -10.880 8.432 -0.227 1.00 89.88 93 VAL A O 1
ATOM 736 N N . GLY A 1 94 ? -9.646 10.127 -1.033 1.00 88.56 94 GLY A N 1
ATOM 737 C CA . GLY A 1 94 ? -9.790 11.003 0.121 1.00 88.56 94 GLY A CA 1
ATOM 738 C C . GLY A 1 94 ? -8.891 10.612 1.306 1.00 88.56 94 GLY A C 1
ATOM 739 O O . GLY A 1 94 ? -8.073 9.693 1.222 1.00 88.56 94 GLY A O 1
ATOM 740 N N . PRO A 1 95 ? -9.021 11.315 2.445 1.00 86.06 95 PRO A N 1
ATOM 741 C CA . PRO A 1 95 ? -8.138 11.137 3.601 1.00 86.06 95 PRO A CA 1
ATOM 742 C C . PRO A 1 95 ? -8.488 9.930 4.487 1.00 86.06 95 PRO A C 1
ATOM 744 O O . PRO A 1 95 ? -7.710 9.592 5.372 1.00 86.06 95 PRO A O 1
ATOM 747 N N . VAL A 1 96 ? -9.654 9.306 4.287 1.00 80.75 96 VAL A N 1
ATOM 748 C CA . VAL A 1 96 ? -10.241 8.332 5.230 1.00 80.75 96 VAL A CA 1
ATOM 749 C C . VAL A 1 96 ? -9.618 6.940 5.113 1.00 80.75 96 VAL A C 1
ATOM 751 O O . VAL A 1 96 ? -9.536 6.214 6.100 1.00 80.75 96 VAL A O 1
ATOM 754 N N . VAL A 1 97 ? -9.192 6.555 3.909 1.00 86.44 97 VAL A N 1
ATOM 755 C CA . VAL A 1 97 ? -8.676 5.210 3.635 1.00 86.44 97 VAL A CA 1
ATOM 756 C C . VAL A 1 97 ? -7.172 5.277 3.420 1.00 86.44 97 VAL A C 1
ATOM 758 O O . VAL A 1 97 ? -6.677 6.082 2.626 1.00 86.44 97 VAL A O 1
ATOM 761 N N . ASP A 1 98 ? -6.431 4.420 4.113 1.00 91.25 98 ASP A N 1
ATOM 762 C CA . ASP A 1 98 ? -4.990 4.327 3.921 1.00 91.25 98 ASP A CA 1
ATOM 763 C C . ASP A 1 98 ? -4.641 3.385 2.778 1.00 91.25 98 ASP A C 1
ATOM 765 O O . ASP A 1 98 ? -5.396 2.477 2.429 1.00 91.25 98 ASP A O 1
ATOM 769 N N . PHE A 1 99 ? -3.472 3.609 2.186 1.00 93.75 99 PHE A N 1
ATOM 770 C CA . PHE A 1 99 ? -2.977 2.748 1.127 1.00 93.75 99 PHE A CA 1
ATOM 771 C C . PHE A 1 99 ? -1.463 2.619 1.145 1.00 93.75 99 PHE A C 1
ATOM 773 O O . PHE A 1 99 ? -0.743 3.515 1.593 1.00 93.75 99 PHE A O 1
ATOM 780 N N . SER A 1 100 ? -0.995 1.504 0.597 1.00 94.31 100 SER A N 1
ATOM 781 C CA . SER A 1 100 ? 0.410 1.251 0.297 1.00 94.31 100 SER A CA 1
ATOM 782 C C . SER A 1 100 ? 0.600 1.162 -1.210 1.00 94.31 100 SER A C 1
ATOM 784 O O . SER A 1 100 ? -0.267 0.653 -1.915 1.00 94.31 100 SER A O 1
ATOM 786 N N . VAL A 1 101 ? 1.749 1.608 -1.715 1.00 94.31 101 VAL A N 1
ATOM 787 C CA . VAL A 1 101 ? 2.106 1.442 -3.131 1.00 94.31 101 VAL A CA 1
ATOM 788 C C . VAL A 1 101 ? 3.290 0.496 -3.239 1.00 94.31 101 VAL A C 1
ATOM 790 O O . VAL A 1 101 ? 4.302 0.664 -2.558 1.00 94.31 101 VAL A O 1
ATOM 793 N N . SER A 1 102 ? 3.167 -0.503 -4.104 1.00 94.69 102 SER A N 1
ATOM 794 C CA . SER A 1 102 ? 4.230 -1.443 -4.436 1.00 94.69 102 SER A CA 1
ATOM 795 C C . SER A 1 102 ? 4.497 -1.449 -5.936 1.00 94.69 102 SER A C 1
ATOM 797 O O . SER A 1 102 ? 3.580 -1.301 -6.740 1.00 94.69 102 SER A O 1
ATOM 799 N N . LEU A 1 103 ? 5.751 -1.655 -6.318 1.00 93.12 103 LEU A N 1
ATOM 800 C CA . LEU A 1 103 ? 6.173 -1.854 -7.699 1.00 93.12 103 LEU A CA 1
ATOM 801 C C . LEU A 1 103 ? 6.467 -3.332 -7.929 1.00 93.12 103 LEU A C 1
ATOM 803 O O . LEU A 1 103 ? 7.133 -3.950 -7.106 1.00 93.12 103 LEU A O 1
ATOM 807 N N . VAL A 1 104 ? 6.035 -3.878 -9.059 1.00 93.25 104 VAL A N 1
ATOM 808 C CA . VAL A 1 104 ? 6.468 -5.185 -9.559 1.00 93.25 104 VAL A CA 1
ATOM 809 C C . VAL A 1 104 ? 7.502 -4.945 -10.648 1.00 93.25 104 VAL A C 1
ATOM 811 O O . VAL A 1 104 ? 7.197 -4.394 -11.707 1.00 93.25 104 VAL A O 1
ATOM 814 N N . ILE A 1 105 ? 8.739 -5.345 -10.377 1.00 89.44 105 ILE A N 1
ATOM 815 C CA . ILE A 1 105 ? 9.892 -5.083 -11.233 1.00 89.44 105 ILE A CA 1
ATOM 816 C C . ILE A 1 105 ? 10.374 -6.411 -11.811 1.00 89.44 105 ILE A C 1
ATOM 818 O O . ILE A 1 105 ? 10.570 -7.394 -11.093 1.00 89.44 105 ILE A O 1
ATOM 822 N N . SER A 1 106 ? 10.569 -6.438 -13.125 1.00 87.19 106 SER A N 1
ATOM 823 C CA . SER A 1 106 ? 11.213 -7.558 -13.798 1.00 87.19 106 SER A CA 1
ATOM 824 C C . SER A 1 106 ? 12.714 -7.521 -13.550 1.00 87.19 106 SER A C 1
ATOM 826 O O . SER A 1 106 ? 13.364 -6.503 -13.783 1.00 87.19 106 SER A O 1
ATOM 828 N N . SER A 1 107 ? 13.277 -8.645 -13.110 1.00 77.81 107 SER A N 1
ATOM 829 C CA . SER A 1 107 ? 14.720 -8.800 -12.927 1.00 77.81 107 SER A CA 1
ATOM 830 C C . SER A 1 107 ? 15.490 -8.940 -14.243 1.00 77.81 107 SER A C 1
ATOM 832 O O . SER A 1 107 ? 16.717 -9.044 -14.224 1.00 77.81 107 SER A O 1
ATOM 834 N N . ALA A 1 108 ? 14.794 -8.983 -15.386 1.00 70.44 108 ALA A N 1
ATOM 835 C CA . ALA A 1 108 ? 15.439 -9.042 -16.688 1.00 70.44 108 ALA A CA 1
ATOM 836 C C . ALA A 1 108 ? 16.358 -7.818 -16.847 1.00 70.44 108 ALA A C 1
ATOM 838 O O . ALA A 1 108 ? 15.885 -6.683 -16.848 1.00 70.44 108 ALA A O 1
ATOM 839 N N . ASN A 1 109 ? 17.665 -8.067 -16.982 1.00 63.81 109 ASN A N 1
ATOM 840 C CA . ASN A 1 109 ? 18.735 -7.068 -17.134 1.00 63.81 109 ASN A CA 1
ATOM 841 C C . ASN A 1 109 ? 19.205 -6.340 -15.857 1.00 63.81 109 ASN A C 1
ATOM 843 O O . ASN A 1 109 ? 19.919 -5.341 -15.958 1.00 63.81 109 ASN A O 1
ATOM 847 N N . LEU A 1 110 ? 18.877 -6.824 -14.654 1.00 66.44 110 LEU A N 1
ATOM 848 C CA . LEU A 1 110 ? 19.472 -6.283 -13.425 1.00 66.44 110 LEU A CA 1
ATOM 849 C C . LEU A 1 110 ? 20.931 -6.746 -13.283 1.00 66.44 110 LEU A C 1
ATOM 851 O O . LEU A 1 110 ? 21.207 -7.895 -12.947 1.00 66.44 110 LEU A O 1
ATOM 855 N N . ALA A 1 111 ? 21.873 -5.834 -13.535 1.00 65.81 111 ALA A N 1
ATOM 856 C CA . ALA A 1 111 ? 23.278 -6.071 -13.225 1.00 65.81 111 ALA A CA 1
ATOM 857 C C . ALA A 1 111 ? 23.468 -6.159 -11.697 1.00 65.81 111 ALA A C 1
ATOM 859 O O . ALA A 1 111 ? 22.916 -5.319 -10.976 1.00 65.81 111 ALA A O 1
ATOM 860 N N . PRO A 1 112 ? 24.249 -7.130 -11.186 1.00 67.62 112 PRO A N 1
ATOM 861 C CA . PRO A 1 112 ? 24.556 -7.203 -9.765 1.00 67.62 112 PRO A CA 1
ATOM 862 C C . PRO A 1 112 ? 25.261 -5.919 -9.316 1.00 67.62 112 PRO A C 1
ATOM 864 O O . PRO A 1 112 ? 26.220 -5.466 -9.942 1.00 67.62 112 PRO A O 1
ATOM 867 N N . ARG A 1 113 ? 24.763 -5.317 -8.233 1.00 70.19 113 ARG A N 1
ATOM 868 C CA . ARG A 1 113 ? 25.321 -4.101 -7.629 1.00 70.19 113 ARG A CA 1
ATOM 869 C C . ARG A 1 113 ? 26.044 -4.454 -6.337 1.00 70.19 113 ARG A C 1
ATOM 871 O O . ARG A 1 113 ? 25.605 -5.326 -5.594 1.00 70.19 113 ARG A O 1
ATOM 878 N N . SER A 1 114 ? 27.147 -3.769 -6.062 1.00 71.38 114 SER A N 1
ATOM 879 C CA . SER A 1 114 ? 27.858 -3.918 -4.792 1.00 71.38 114 SER A CA 1
ATOM 880 C C . SER A 1 114 ? 27.066 -3.299 -3.640 1.00 71.38 114 SER A C 1
ATOM 882 O O . SER A 1 114 ? 26.366 -2.296 -3.812 1.00 71.38 114 SER A O 1
ATOM 884 N N . LEU A 1 115 ? 27.225 -3.866 -2.443 1.00 72.00 115 LEU A N 1
ATOM 885 C CA . LEU A 1 115 ? 26.742 -3.255 -1.204 1.00 72.00 115 LEU A CA 1
ATOM 886 C C . LEU A 1 115 ? 27.300 -1.827 -1.069 1.00 72.00 115 LEU A C 1
ATOM 888 O O . LEU A 1 115 ? 28.460 -1.578 -1.388 1.00 72.00 115 LEU A O 1
ATOM 892 N N . GLY A 1 116 ? 26.461 -0.889 -0.627 1.00 74.75 116 GLY A N 1
ATOM 893 C CA . GLY A 1 116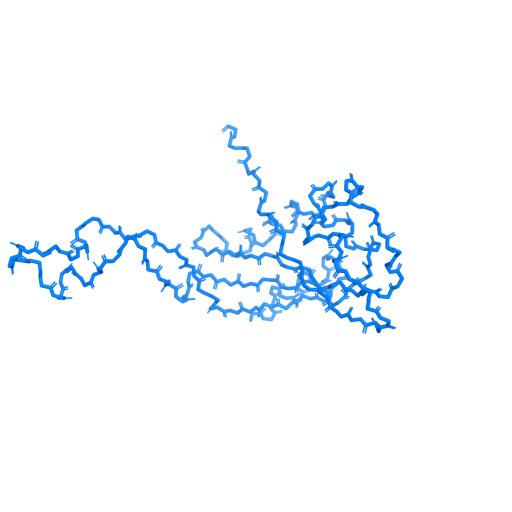 ? 26.809 0.534 -0.513 1.00 74.75 116 GLY A CA 1
ATOM 894 C C . GLY A 1 116 ? 26.561 1.369 -1.776 1.00 74.75 116 GLY A C 1
ATOM 895 O O . GLY A 1 116 ? 26.503 2.589 -1.677 1.00 74.75 116 GLY A O 1
ATOM 896 N N . MET A 1 117 ? 26.341 0.736 -2.935 1.00 74.31 117 MET A N 1
ATOM 897 C CA . MET A 1 117 ? 25.980 1.420 -4.192 1.00 74.31 117 MET A CA 1
ATOM 898 C C . MET A 1 117 ? 24.486 1.319 -4.535 1.00 74.31 117 MET A C 1
ATOM 900 O O . MET A 1 117 ? 24.041 1.869 -5.541 1.00 74.31 117 MET A O 1
ATOM 904 N N . ALA A 1 118 ? 23.727 0.586 -3.722 1.00 73.81 118 ALA A N 1
ATOM 905 C CA . ALA A 1 118 ? 22.315 0.289 -3.913 1.00 73.81 118 ALA A CA 1
ATOM 906 C C . ALA A 1 118 ? 21.621 0.140 -2.549 1.00 73.81 118 ALA A C 1
ATOM 908 O O . ALA A 1 118 ? 22.257 -0.208 -1.549 1.00 73.81 118 ALA A O 1
ATOM 909 N N . ALA A 1 119 ? 20.320 0.407 -2.509 1.00 74.81 119 ALA A N 1
ATOM 910 C CA . ALA A 1 119 ? 19.466 0.273 -1.343 1.00 74.81 119 ALA A CA 1
ATOM 911 C C . ALA A 1 119 ? 18.853 -1.135 -1.266 1.00 74.81 119 ALA A C 1
ATOM 913 O O . ALA A 1 119 ? 18.223 -1.643 -2.202 1.00 74.81 119 ALA A O 1
ATOM 914 N N . LEU A 1 120 ? 19.013 -1.764 -0.100 1.00 76.50 120 LEU A N 1
ATOM 915 C CA . LEU A 1 120 ? 18.394 -3.052 0.200 1.00 76.50 120 LEU A CA 1
ATOM 916 C C . LEU A 1 120 ? 16.870 -2.954 0.082 1.00 76.50 120 LEU A C 1
ATOM 918 O O . LEU A 1 120 ? 16.257 -2.021 0.596 1.00 76.50 120 LEU A O 1
ATOM 922 N N . GLY A 1 121 ? 16.268 -3.933 -0.594 1.00 72.31 121 GLY A N 1
ATOM 923 C CA . GLY A 1 121 ? 14.817 -3.997 -0.775 1.00 72.31 121 GLY A CA 1
ATOM 924 C C . GLY A 1 121 ? 14.257 -3.041 -1.832 1.00 72.31 121 GLY A C 1
ATOM 925 O O . GLY A 1 121 ? 13.041 -2.979 -1.972 1.00 72.31 121 GLY A O 1
ATOM 926 N N . LEU A 1 122 ? 15.110 -2.323 -2.574 1.00 72.00 122 LEU A N 1
ATOM 927 C CA . LEU A 1 122 ? 14.710 -1.445 -3.678 1.00 72.00 122 LEU A CA 1
ATOM 928 C C . LEU A 1 122 ? 15.378 -1.854 -4.996 1.00 72.00 122 LEU A C 1
ATOM 930 O O . LEU A 1 122 ? 14.694 -2.232 -5.941 1.00 72.00 122 LEU A O 1
ATOM 934 N N . ASP A 1 123 ? 16.706 -1.762 -5.059 1.00 72.50 123 ASP A N 1
ATOM 935 C CA . ASP A 1 123 ? 17.512 -2.000 -6.264 1.00 72.50 123 ASP A CA 1
ATOM 936 C C . ASP A 1 123 ? 18.685 -2.966 -6.026 1.00 72.50 123 ASP A C 1
ATOM 938 O O . ASP A 1 123 ? 19.458 -3.238 -6.947 1.00 72.50 123 ASP A O 1
ATOM 942 N N . LEU A 1 124 ? 18.802 -3.507 -4.808 1.00 75.75 124 LEU A N 1
ATOM 943 C CA . LEU A 1 124 ? 19.736 -4.572 -4.463 1.00 75.75 124 LEU A CA 1
ATOM 944 C C . LEU A 1 124 ? 19.003 -5.856 -4.060 1.00 75.75 124 LEU A C 1
ATOM 946 O O . LEU A 1 124 ? 18.227 -5.865 -3.100 1.00 75.75 124 LEU A O 1
ATOM 950 N N . CYS A 1 125 ? 19.336 -6.956 -4.736 1.00 69.81 125 CYS A N 1
ATOM 951 C CA . CYS A 1 125 ? 18.961 -8.313 -4.346 1.00 69.81 125 CYS A CA 1
ATOM 952 C C . CYS A 1 125 ? 20.183 -9.049 -3.782 1.00 69.81 125 CYS A C 1
ATOM 954 O O . CYS A 1 125 ? 21.281 -8.952 -4.332 1.00 69.81 125 CYS A O 1
ATOM 956 N N . LEU A 1 126 ? 19.992 -9.802 -2.696 1.00 71.69 126 LEU A N 1
ATOM 957 C CA . LEU A 1 126 ? 21.016 -10.700 -2.165 1.00 71.69 126 LEU A CA 1
ATOM 958 C C . LEU A 1 126 ? 20.886 -12.069 -2.840 1.00 71.69 126 LEU A C 1
ATOM 960 O O . LEU A 1 126 ? 19.819 -12.678 -2.805 1.00 71.69 126 LEU A O 1
ATOM 964 N N . GLY A 1 127 ? 21.982 -12.554 -3.422 1.00 67.38 127 GLY A N 1
ATOM 965 C CA . GLY A 1 127 ? 22.029 -13.835 -4.129 1.00 67.38 127 GLY A CA 1
ATOM 966 C C . GLY A 1 127 ? 21.948 -13.700 -5.651 1.00 67.38 127 GLY A C 1
ATOM 967 O O . GLY A 1 127 ? 21.571 -12.664 -6.193 1.00 67.38 127 GLY A O 1
ATOM 968 N N . HIS A 1 128 ? 22.356 -14.762 -6.346 1.00 64.12 128 HIS A N 1
ATOM 969 C CA . HIS A 1 128 ? 22.365 -14.823 -7.804 1.00 64.12 128 HIS A CA 1
ATOM 970 C C . HIS A 1 128 ? 21.143 -15.616 -8.273 1.00 64.12 128 HIS A C 1
ATOM 972 O O . HIS A 1 128 ? 21.016 -16.796 -7.950 1.00 64.12 128 HIS A O 1
ATOM 978 N N . ASN A 1 129 ? 20.234 -14.976 -9.010 1.00 63.19 129 ASN A N 1
ATOM 979 C CA . ASN A 1 129 ? 19.102 -15.662 -9.625 1.00 63.19 129 ASN A CA 1
ATOM 980 C C . ASN A 1 129 ? 19.322 -15.715 -11.141 1.00 63.19 129 ASN A C 1
ATOM 982 O O . ASN A 1 129 ? 19.219 -14.694 -11.816 1.00 63.19 129 ASN A O 1
ATOM 986 N N . ASN A 1 130 ? 19.633 -16.906 -11.662 1.00 63.31 130 ASN A N 1
ATOM 987 C CA . ASN A 1 130 ? 19.847 -17.137 -13.096 1.00 63.31 130 ASN A CA 1
ATOM 988 C C . ASN A 1 130 ? 18.551 -17.045 -13.926 1.00 63.31 130 ASN A C 1
ATOM 990 O O . ASN A 1 130 ? 18.613 -17.089 -15.153 1.00 63.31 130 ASN A O 1
ATOM 994 N N . GLY A 1 131 ? 17.382 -16.938 -13.285 1.00 70.19 131 GLY A N 1
ATOM 995 C CA . GLY A 1 131 ? 16.092 -16.768 -13.945 1.00 70.19 131 GLY A CA 1
ATOM 996 C C . GLY A 1 131 ? 15.599 -15.320 -13.938 1.00 70.19 131 GLY A C 1
ATOM 997 O O . GLY A 1 131 ? 15.781 -14.575 -12.968 1.00 70.19 131 GLY A O 1
ATOM 998 N N . SER A 1 132 ? 14.889 -14.938 -15.007 1.00 73.56 132 SER A N 1
ATOM 999 C CA . SER A 1 132 ? 14.012 -13.767 -14.956 1.00 73.56 132 SER A CA 1
ATOM 1000 C C . SER A 1 132 ? 12.918 -14.034 -13.923 1.00 73.56 132 SER A C 1
ATOM 1002 O O . SER A 1 132 ? 12.171 -15.004 -14.036 1.00 73.56 132 SER A O 1
ATOM 1004 N N . HIS A 1 133 ? 12.850 -13.193 -12.898 1.00 80.06 133 HIS A N 1
ATOM 1005 C CA . HIS A 1 133 ? 11.828 -13.244 -11.867 1.00 80.06 133 HIS A CA 1
ATOM 1006 C C . HIS A 1 133 ? 11.213 -11.860 -11.683 1.00 80.06 133 HIS A C 1
ATOM 1008 O O . HIS A 1 133 ? 11.825 -10.828 -11.968 1.00 80.06 133 HIS A O 1
ATOM 1014 N N . LEU A 1 134 ? 9.980 -11.847 -11.197 1.00 86.62 134 LEU A N 1
ATOM 1015 C CA . LEU A 1 134 ? 9.331 -10.631 -10.740 1.00 86.62 134 LEU A CA 1
ATOM 1016 C C . LEU A 1 134 ? 9.620 -10.478 -9.251 1.00 86.62 134 LEU A C 1
ATOM 1018 O O . LEU A 1 134 ? 9.458 -11.431 -8.491 1.00 86.62 134 LEU A O 1
ATOM 1022 N N . HIS A 1 135 ? 10.037 -9.290 -8.835 1.00 86.06 135 HIS A N 1
ATOM 1023 C CA . HIS A 1 135 ? 10.137 -8.950 -7.421 1.00 86.06 135 HIS A CA 1
ATOM 1024 C C . HIS A 1 135 ? 9.259 -7.742 -7.121 1.00 86.06 135 HIS A C 1
ATOM 1026 O O . HIS A 1 135 ? 9.114 -6.834 -7.944 1.00 86.06 135 HIS A O 1
ATOM 1032 N N . GLN A 1 136 ? 8.640 -7.764 -5.943 1.00 90.38 136 GLN A N 1
ATOM 1033 C CA . GLN A 1 136 ? 7.769 -6.699 -5.475 1.00 90.38 136 GLN A CA 1
ATOM 1034 C C . GLN A 1 136 ? 8.514 -5.826 -4.467 1.00 90.38 136 GLN A C 1
ATOM 1036 O O . GLN A 1 136 ? 9.067 -6.327 -3.490 1.00 90.38 136 GLN A O 1
ATOM 1041 N N . VAL A 1 137 ? 8.491 -4.517 -4.694 1.00 89.81 137 VAL A N 1
ATOM 1042 C CA . VAL A 1 137 ? 9.114 -3.513 -3.832 1.00 89.81 137 VAL A CA 1
ATOM 1043 C C . VAL A 1 137 ? 8.039 -2.595 -3.282 1.00 89.81 137 VAL A C 1
ATOM 1045 O O . VAL A 1 137 ? 7.368 -1.907 -4.050 1.00 89.81 137 VAL A O 1
ATOM 1048 N N . ARG A 1 138 ? 7.882 -2.549 -1.957 1.00 90.25 138 ARG A N 1
ATOM 1049 C CA . ARG A 1 138 ? 6.991 -1.582 -1.309 1.00 90.25 138 ARG A CA 1
ATOM 1050 C C . ARG A 1 138 ? 7.702 -0.239 -1.187 1.00 90.25 138 ARG A C 1
ATOM 1052 O O . ARG A 1 138 ? 8.791 -0.148 -0.627 1.00 90.25 138 ARG A O 1
ATOM 1059 N N . LEU A 1 139 ? 7.078 0.802 -1.719 1.00 89.12 139 LEU A N 1
ATOM 1060 C CA . LEU A 1 139 ? 7.620 2.150 -1.694 1.00 89.12 139 LEU A CA 1
ATOM 1061 C C . LEU A 1 139 ? 7.286 2.832 -0.353 1.00 89.12 139 LEU A C 1
ATOM 1063 O O . LEU A 1 139 ? 6.157 2.704 0.130 1.00 89.12 139 LEU A O 1
ATOM 1067 N N . PRO A 1 140 ? 8.230 3.576 0.251 1.00 85.69 140 PRO A N 1
ATOM 1068 C CA . PRO A 1 140 ? 7.944 4.347 1.451 1.00 85.69 140 PRO A CA 1
ATOM 1069 C C . PRO A 1 140 ? 6.999 5.505 1.118 1.00 85.69 140 PRO A C 1
ATOM 1071 O O . PRO A 1 140 ? 7.169 6.190 0.100 1.00 85.69 140 PRO A O 1
ATOM 1074 N N . ALA A 1 141 ? 6.024 5.743 1.997 1.00 84.44 141 ALA A N 1
ATOM 1075 C CA . ALA A 1 141 ? 5.149 6.901 1.878 1.00 84.44 141 ALA A CA 1
ATOM 1076 C C . ALA A 1 141 ? 5.985 8.198 1.884 1.00 84.44 141 ALA A C 1
ATOM 1078 O O . ALA A 1 141 ? 6.948 8.298 2.652 1.00 84.44 141 ALA A O 1
ATOM 1079 N N . PRO A 1 142 ? 5.671 9.186 1.025 1.00 81.56 142 PRO A N 1
ATOM 1080 C CA . PRO A 1 142 ? 6.314 10.488 1.087 1.00 81.56 142 PRO A CA 1
ATOM 1081 C C . PRO A 1 142 ? 6.097 11.120 2.456 1.00 81.56 142 PRO A C 1
ATOM 1083 O O . PRO A 1 142 ? 4.986 11.117 2.985 1.00 81.56 142 PRO A O 1
ATOM 1086 N N . VAL A 1 143 ? 7.169 11.685 3.009 1.00 75.38 143 VAL A N 1
ATOM 1087 C CA . VAL A 1 143 ? 7.070 12.580 4.157 1.00 75.38 143 VAL A CA 1
ATOM 1088 C C . VAL A 1 143 ? 6.398 13.844 3.640 1.00 75.38 143 VAL A C 1
ATOM 1090 O O . VAL A 1 143 ? 7.016 14.634 2.930 1.00 75.38 143 VAL A O 1
ATOM 1093 N N . LEU A 1 144 ? 5.108 13.998 3.920 1.00 58.38 144 LEU A N 1
ATOM 1094 C CA . LEU A 1 144 ? 4.414 15.250 3.667 1.00 58.38 144 LEU A CA 1
ATOM 1095 C C . LEU A 1 144 ? 4.985 16.258 4.666 1.00 58.38 144 LEU A C 1
ATOM 1097 O O . LEU A 1 144 ? 4.694 16.175 5.857 1.00 58.38 144 LEU A O 1
ATOM 1101 N N . SER A 1 145 ? 5.852 17.163 4.207 1.00 44.34 145 SER A N 1
ATOM 1102 C CA . SER A 1 145 ? 6.211 18.337 5.000 1.00 44.34 145 SER A CA 1
ATOM 1103 C C . SER A 1 145 ? 4.942 19.157 5.187 1.00 44.34 145 SER A C 1
ATOM 1105 O O . SER A 1 145 ? 4.498 19.840 4.267 1.00 44.34 145 SER A O 1
ATOM 1107 N N . SER A 1 146 ? 4.338 19.042 6.365 1.00 40.44 146 SER A N 1
ATOM 1108 C CA . SER A 1 146 ? 3.338 19.983 6.850 1.00 40.44 146 SER A CA 1
ATOM 1109 C C . SER A 1 146 ? 3.984 21.369 6.850 1.00 40.44 146 SER A C 1
ATOM 1111 O O . SER A 1 146 ? 4.942 21.592 7.592 1.00 40.44 146 SER A O 1
ATOM 1113 N N . GLY A 1 147 ? 3.536 22.238 5.943 1.00 35.16 147 GLY A N 1
ATOM 1114 C CA . GLY A 1 147 ? 3.868 23.664 5.955 1.00 35.16 147 GLY A CA 1
ATOM 1115 C C . GLY A 1 147 ? 3.110 24.408 7.041 1.00 35.16 147 GLY A C 1
ATOM 1116 O O . GLY A 1 147 ? 2.050 23.897 7.471 1.00 35.16 147 GLY A O 1
#

Secondary structure (DSSP, 8-state):
-HHHHHHHHHHHSS-EEEE----EEEEPPGGGB--TT-TT--TTT--BSSSEEEEGGGEEEEEEEEE-HHHHTTTSTTSTHHHHHHHHHHHHH-SSSEEEEEEEEE-TT-----TTSS-BTTTB-SS---S--EEEEEPPPP-----

pLDDT: mean 84.07, std 11.0, range [35.16, 96.38]